Protein AF-A0A355RL42-F1 (afdb_monomer)

Foldseek 3Di:
DPPVVVVVVVVQCVVCQVQKDKDKDKAAPVRDDADPVDDCPPSRNPIDIDMDIDHDPVSRDD

Sequence (62 aa):
LRPEAVIDLVKEAQQERKNAFFTASTHNVYLTPTDPSLPTDHIFNRQVSSSKGCITTDQVPA

Nearest PDB structures (foldseek):
  3ta1-assembly1_A  TM=3.661E-01  e=3.405E+00  Archaeoglobus fulgidus DSM 4304
  4gko-assembly2_D  TM=2.863E-01  e=7.902E+00  Homo sapiens

Radius of gyration: 17.95 Å; Cα contacts (8 Å, |Δi|>4): 63; chains: 1; bounding box: 38×23×47 Å

Mean predicted aligned error: 5.31 Å

Structure (mmCIF, N/CA/C/O backbone):
data_AF-A0A355RL42-F1
#
_entry.id   AF-A0A355RL42-F1
#
loop_
_atom_site.group_PDB
_atom_site.id
_atom_site.type_symbol
_atom_site.label_atom_id
_atom_site.label_alt_id
_atom_site.label_comp_id
_atom_site.label_asym_id
_atom_site.label_entity_id
_atom_site.label_seq_id
_atom_site.pdbx_PDB_ins_code
_atom_site.Cartn_x
_atom_site.Cartn_y
_ato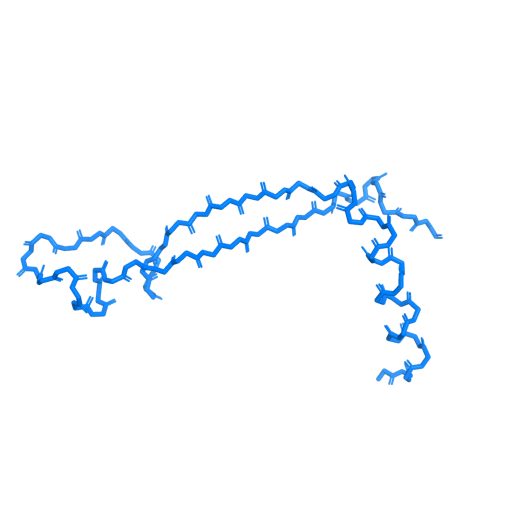m_site.Cartn_z
_atom_site.occupancy
_atom_site.B_iso_or_equiv
_atom_site.auth_seq_id
_atom_site.auth_comp_id
_atom_site.auth_asym_id
_atom_site.auth_atom_id
_atom_site.pdbx_PDB_model_num
ATOM 1 N N . LEU A 1 1 ? -16.880 -13.877 9.723 1.00 73.25 1 LEU A N 1
ATOM 2 C CA . LEU A 1 1 ? -16.745 -12.662 10.561 1.00 73.25 1 LEU A CA 1
ATOM 3 C C . LEU A 1 1 ? -18.129 -12.086 10.774 1.00 73.25 1 LEU A C 1
ATOM 5 O O . LEU A 1 1 ? -18.929 -12.151 9.848 1.00 73.25 1 LEU A O 1
ATOM 9 N N . ARG A 1 2 ? -18.426 -11.587 11.974 1.00 95.38 2 ARG A N 1
ATOM 10 C CA . ARG A 1 2 ? -19.720 -10.954 12.233 1.00 95.38 2 ARG A CA 1
ATOM 11 C C . ARG A 1 2 ? -19.729 -9.556 11.582 1.00 95.38 2 ARG A C 1
ATOM 13 O O . ARG A 1 2 ? -18.711 -8.873 11.719 1.00 95.38 2 ARG A O 1
ATOM 20 N N . PRO A 1 3 ? -20.771 -9.149 10.835 1.00 95.00 3 PRO A N 1
ATOM 21 C CA . PRO A 1 3 ? -20.778 -7.881 10.096 1.00 95.00 3 PRO A CA 1
ATOM 22 C C . PRO A 1 3 ? -20.477 -6.652 10.961 1.00 95.00 3 PRO A C 1
ATOM 24 O O . PRO A 1 3 ? -19.738 -5.768 10.537 1.00 95.00 3 PRO A O 1
ATOM 27 N N . GLU A 1 4 ? -20.982 -6.633 12.191 1.00 96.06 4 GLU A N 1
ATOM 28 C CA . GLU A 1 4 ? -20.748 -5.571 13.167 1.00 96.06 4 GLU A CA 1
ATOM 29 C C . GLU A 1 4 ? -19.264 -5.423 13.516 1.00 96.06 4 GLU A C 1
ATOM 31 O O . GLU A 1 4 ? -18.733 -4.319 13.489 1.00 96.06 4 GLU A O 1
ATOM 36 N N . ALA A 1 5 ? -18.552 -6.539 13.692 1.00 95.06 5 ALA A N 1
ATOM 37 C CA . ALA A 1 5 ? -17.128 -6.514 14.011 1.00 95.06 5 ALA A CA 1
ATOM 38 C C . ALA A 1 5 ? -16.284 -5.930 12.865 1.00 95.06 5 ALA A C 1
ATOM 40 O O . ALA A 1 5 ? -15.251 -5.315 13.106 1.00 95.06 5 ALA A O 1
ATOM 41 N N . VAL A 1 6 ? -16.716 -6.109 11.612 1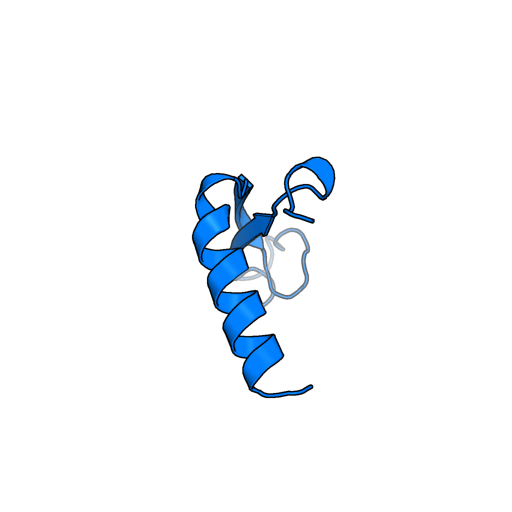.00 96.31 6 VAL A N 1
ATOM 42 C CA . VAL A 1 6 ? -16.037 -5.511 10.451 1.00 96.31 6 VAL A CA 1
ATOM 43 C C . VAL A 1 6 ? -16.255 -4.000 10.424 1.00 96.31 6 VAL A C 1
ATOM 45 O O . VAL A 1 6 ? -15.316 -3.255 10.156 1.00 96.31 6 VAL A O 1
ATOM 48 N N . ILE A 1 7 ? -17.476 -3.544 10.714 1.00 97.00 7 ILE A N 1
ATOM 49 C CA . ILE A 1 7 ? -17.812 -2.116 10.762 1.00 97.00 7 ILE A CA 1
ATOM 50 C C . ILE A 1 7 ? -17.007 -1.417 11.860 1.00 97.00 7 ILE A C 1
ATOM 52 O O . ILE A 1 7 ? -16.413 -0.368 11.602 1.00 97.00 7 ILE A O 1
ATOM 56 N N . ASP A 1 8 ? -16.946 -2.017 13.047 1.00 94.62 8 ASP A N 1
ATOM 57 C CA . ASP A 1 8 ? -16.207 -1.465 14.181 1.00 94.62 8 ASP A CA 1
ATOM 58 C C . ASP A 1 8 ? -14.707 -1.375 13.878 1.00 94.62 8 ASP A C 1
ATOM 60 O O . ASP A 1 8 ? -14.115 -0.309 14.049 1.00 94.62 8 ASP A O 1
ATOM 64 N N . LEU A 1 9 ? -14.121 -2.431 13.301 1.00 91.94 9 LEU A N 1
ATOM 65 C CA . LEU A 1 9 ? -12.712 -2.447 12.899 1.00 91.94 9 LEU A CA 1
ATOM 66 C C . LEU A 1 9 ? -12.387 -1.355 11.866 1.00 91.94 9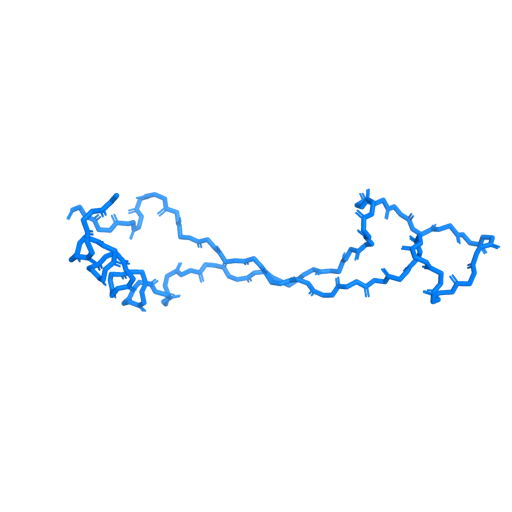 LEU A C 1
ATOM 68 O O . LEU A 1 9 ? -11.360 -0.684 11.958 1.00 91.94 9 LEU A O 1
ATOM 72 N N . VAL A 1 10 ? -13.260 -1.151 10.873 1.00 93.75 10 VAL A N 1
ATOM 73 C CA . VAL A 1 10 ? -13.074 -0.091 9.868 1.00 93.75 10 VAL A CA 1
ATOM 74 C C . VAL A 1 10 ? -13.143 1.289 10.517 1.00 93.75 10 VAL A C 1
ATOM 76 O O . VAL A 1 10 ? -12.342 2.163 10.180 1.00 93.75 10 VAL A O 1
ATOM 79 N N . LYS A 1 11 ? -14.080 1.496 11.446 1.00 95.25 11 LYS A N 1
ATOM 80 C CA . LYS A 1 11 ? -14.248 2.770 12.150 1.00 95.25 11 LYS A CA 1
ATOM 81 C C . LYS A 1 11 ? -13.031 3.097 13.015 1.00 95.25 11 LYS A C 1
ATOM 83 O O . LYS A 1 11 ? -12.537 4.220 12.946 1.00 95.25 11 LYS A O 1
ATOM 88 N N . GLU A 1 12 ? -12.532 2.128 13.774 1.00 93.19 12 GLU A N 1
ATOM 89 C CA . GLU A 1 12 ? -11.317 2.263 14.581 1.00 93.19 12 GLU A CA 1
ATOM 90 C C . GLU A 1 12 ? -10.101 2.597 13.702 1.00 93.19 12 GLU A C 1
ATOM 92 O O . GLU A 1 12 ? -9.437 3.615 13.904 1.00 93.19 12 GLU A O 1
ATOM 97 N N . ALA A 1 13 ? -9.876 1.828 12.631 1.00 90.88 13 ALA A N 1
ATOM 98 C CA . ALA A 1 13 ? -8.763 2.060 11.710 1.00 90.88 13 ALA A CA 1
ATOM 99 C C . ALA A 1 13 ? -8.809 3.453 11.050 1.00 90.88 13 ALA A C 1
ATOM 101 O O . ALA A 1 13 ? -7.772 4.071 10.800 1.00 90.88 13 ALA A O 1
ATOM 102 N N . GLN A 1 14 ? -10.006 3.975 10.761 1.00 93.12 14 GLN A N 1
ATOM 103 C CA . GLN A 1 14 ? -10.170 5.329 10.230 1.00 93.12 14 GLN A CA 1
ATOM 104 C C . GLN A 1 14 ? -9.824 6.413 11.258 1.00 93.12 14 GLN A C 1
ATOM 106 O O . GLN A 1 14 ? -9.216 7.417 10.883 1.00 93.12 14 GLN A O 1
ATOM 111 N N . GLN A 1 15 ? -10.178 6.220 12.531 1.00 94.25 15 GLN A N 1
ATOM 112 C CA . GLN A 1 15 ? -9.859 7.158 13.616 1.00 94.25 15 GLN A CA 1
ATOM 113 C C . GLN A 1 15 ? -8.347 7.252 13.860 1.00 94.25 15 GLN A C 1
ATOM 115 O O . GLN A 1 15 ? -7.815 8.348 14.064 1.00 94.25 15 GLN A O 1
ATOM 120 N N . GLU A 1 16 ? -7.651 6.124 13.732 1.00 93.06 16 GLU A N 1
ATOM 121 C CA . GLU A 1 16 ? -6.207 6.024 13.954 1.00 93.06 16 GLU A CA 1
ATOM 122 C C . GLU A 1 16 ? -5.363 6.279 12.699 1.00 93.06 16 GLU A C 1
ATOM 124 O O . GLU A 1 16 ? -4.137 6.331 12.765 1.00 93.06 16 GLU A O 1
ATOM 129 N N . ARG A 1 17 ? -5.991 6.555 11.548 1.00 91.56 17 ARG A N 1
ATOM 130 C CA . ARG A 1 17 ? -5.300 6.861 10.281 1.00 91.56 17 ARG A CA 1
ATOM 131 C C . ARG A 1 17 ? -4.238 7.962 10.413 1.00 91.56 17 ARG A C 1
ATOM 133 O O . ARG A 1 17 ? -3.249 7.937 9.688 1.00 91.56 17 ARG A O 1
ATOM 140 N N . LYS A 1 18 ? -4.435 8.926 11.317 1.00 92.00 18 LYS A N 1
ATOM 141 C CA . LYS A 1 18 ? -3.479 10.013 11.612 1.00 92.00 18 LYS A CA 1
ATOM 142 C C . LYS A 1 18 ? -2.130 9.517 12.157 1.00 92.00 18 LYS A C 1
ATOM 144 O O . LYS A 1 18 ? -1.131 10.199 11.972 1.00 92.00 18 LYS A O 1
ATOM 149 N N . ASN A 1 19 ? -2.117 8.350 12.799 1.00 92.38 19 ASN A N 1
ATOM 150 C CA . ASN A 1 19 ? -0.926 7.711 13.355 1.00 92.38 19 ASN A CA 1
ATOM 151 C C . ASN A 1 19 ? -0.250 6.783 12.336 1.00 92.38 19 ASN A C 1
ATOM 153 O O . ASN A 1 19 ? 0.841 6.278 12.582 1.00 92.38 19 ASN A O 1
ATOM 157 N N . ALA A 1 20 ? -0.871 6.567 11.172 1.00 92.50 20 ALA A N 1
ATOM 158 C CA . ALA A 1 20 ? -0.293 5.724 10.144 1.00 92.50 20 ALA A CA 1
ATOM 159 C C . ALA A 1 20 ? 0.895 6.417 9.463 1.00 92.50 20 ALA A C 1
ATOM 161 O O . ALA A 1 20 ? 0.794 7.539 8.958 1.00 92.50 20 ALA A O 1
ATOM 162 N N . PHE A 1 21 ? 2.011 5.703 9.375 1.00 90.56 21 PHE A N 1
ATOM 163 C CA . PHE A 1 21 ? 3.145 6.102 8.560 1.00 90.56 21 PHE A CA 1
ATOM 164 C C . PHE A 1 21 ? 2.916 5.665 7.113 1.00 90.56 21 PHE A C 1
ATOM 166 O O . PHE A 1 21 ? 2.791 4.471 6.830 1.00 90.56 21 PHE A O 1
ATOM 173 N N . PHE A 1 22 ? 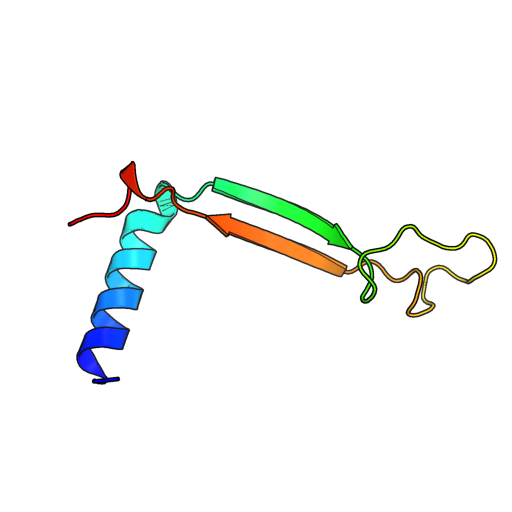2.860 6.630 6.193 1.00 89.44 22 PHE A N 1
ATOM 174 C CA . PHE A 1 22 ? 2.635 6.381 4.771 1.00 89.44 22 PHE A CA 1
ATOM 175 C C . PHE A 1 22 ? 3.938 6.460 3.980 1.00 89.44 22 PHE A C 1
ATOM 177 O O . PHE A 1 22 ? 4.671 7.443 4.046 1.00 89.44 22 PHE A O 1
ATOM 184 N N . THR A 1 23 ? 4.180 5.443 3.162 1.00 88.44 23 THR A N 1
ATOM 185 C CA . THR A 1 23 ? 5.256 5.414 2.170 1.00 88.44 23 THR A CA 1
ATOM 186 C C . THR A 1 23 ? 4.663 5.347 0.772 1.00 88.44 23 THR A C 1
ATOM 188 O O . THR A 1 23 ? 3.602 4.752 0.565 1.00 88.44 23 THR A O 1
ATOM 191 N 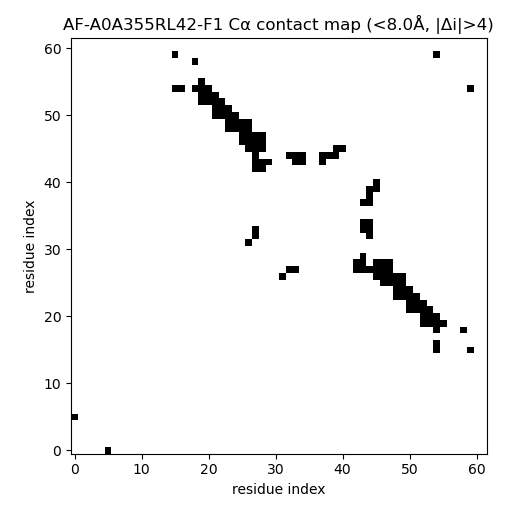N . ALA A 1 24 ? 5.356 5.950 -0.190 1.00 88.38 24 ALA A N 1
ATOM 192 C CA . ALA A 1 24 ? 5.080 5.794 -1.609 1.00 88.38 24 ALA A CA 1
ATOM 193 C C . ALA A 1 24 ? 6.305 5.158 -2.266 1.00 88.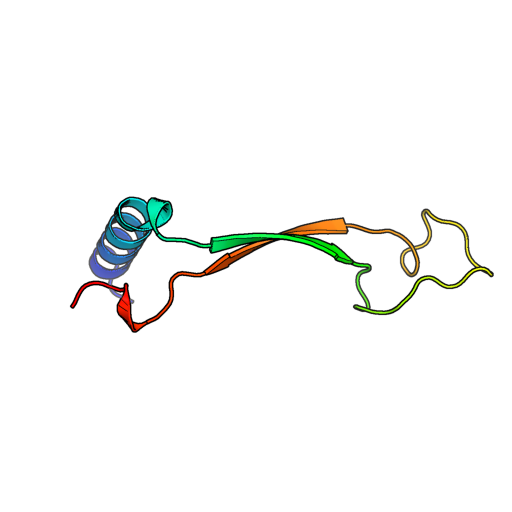38 24 ALA A C 1
ATOM 195 O O . ALA A 1 24 ? 7.427 5.628 -2.073 1.00 88.38 24 ALA A O 1
ATOM 196 N N . SER A 1 25 ? 6.098 4.088 -3.025 1.00 88.38 25 SER A N 1
ATOM 197 C CA . SER A 1 25 ? 7.157 3.462 -3.808 1.00 88.38 25 SER A CA 1
ATOM 198 C C . SER A 1 25 ? 6.632 2.948 -5.138 1.00 88.38 25 SER A C 1
ATOM 200 O O . SER A 1 25 ? 5.450 2.633 -5.297 1.00 88.38 25 SER A O 1
ATOM 202 N N . THR A 1 26 ? 7.532 2.869 -6.109 1.00 92.62 26 THR A N 1
ATOM 203 C CA . THR A 1 26 ? 7.255 2.273 -7.411 1.00 92.62 26 THR A CA 1
ATOM 204 C C . THR A 1 26 ? 7.892 0.896 -7.498 1.00 92.62 26 THR A C 1
ATOM 206 O O . THR A 1 26 ? 8.975 0.677 -6.957 1.00 92.62 26 THR A O 1
ATOM 209 N N . HIS A 1 27 ? 7.218 -0.035 -8.163 1.00 92.69 27 HIS A N 1
ATOM 210 C CA . HIS A 1 27 ? 7.761 -1.359 -8.462 1.00 92.69 27 HIS A CA 1
ATOM 211 C C . HIS A 1 27 ? 7.180 -1.900 -9.772 1.00 92.69 27 HIS A C 1
ATOM 213 O O . HIS A 1 27 ? 6.110 -1.469 -10.196 1.00 92.69 27 HIS A O 1
ATOM 219 N N . ASN A 1 28 ? 7.860 -2.858 -10.407 1.00 94.56 28 ASN A N 1
ATOM 220 C CA . ASN A 1 28 ? 7.259 -3.684 -11.460 1.00 94.56 28 ASN A CA 1
ATOM 221 C C . ASN A 1 28 ? 6.519 -4.883 -10.842 1.00 94.56 28 ASN A C 1
ATOM 223 O O . ASN A 1 28 ? 6.675 -5.183 -9.658 1.00 94.56 28 ASN A O 1
ATOM 227 N N . VAL A 1 29 ? 5.741 -5.608 -11.650 1.00 94.12 29 VAL A N 1
ATOM 228 C CA . VAL A 1 29 ? 4.960 -6.769 -11.177 1.00 94.12 29 VAL A CA 1
ATOM 229 C C . VAL A 1 29 ? 5.826 -7.893 -10.586 1.00 94.12 29 VAL A C 1
ATOM 231 O O . VAL A 1 29 ? 5.347 -8.684 -9.781 1.00 94.12 29 VAL A O 1
ATOM 234 N N . TYR A 1 30 ? 7.106 -7.948 -10.956 1.00 95.06 30 TYR A N 1
ATOM 235 C CA . TYR A 1 30 ? 8.049 -8.968 -10.505 1.00 95.06 30 TYR A CA 1
ATOM 236 C C . TYR A 1 30 ? 8.863 -8.546 -9.274 1.00 95.06 30 TYR A C 1
ATOM 238 O O . TYR A 1 30 ? 9.663 -9.342 -8.794 1.00 95.06 30 TYR A O 1
ATOM 246 N N . LEU A 1 31 ? 8.681 -7.323 -8.760 1.00 93.44 31 LEU A N 1
ATOM 247 C CA . LEU A 1 31 ? 9.458 -6.746 -7.654 1.00 93.44 31 LEU A CA 1
ATOM 248 C C . LEU A 1 31 ? 10.984 -6.798 -7.880 1.00 93.44 31 LEU A C 1
ATOM 250 O O . LEU A 1 31 ? 11.754 -7.030 -6.950 1.00 93.44 31 LEU A O 1
ATOM 254 N N . THR A 1 32 ? 11.425 -6.579 -9.120 1.00 94.31 32 THR A N 1
ATOM 255 C CA . THR A 1 32 ? 12.836 -6.637 -9.545 1.00 94.31 32 THR A CA 1
ATOM 256 C C . THR A 1 32 ? 13.302 -5.314 -10.168 1.00 94.31 32 THR A C 1
ATOM 258 O O . THR A 1 32 ? 12.471 -4.458 -10.483 1.00 94.31 32 THR A O 1
ATOM 261 N N . PRO A 1 33 ? 14.619 -5.104 -10.355 1.00 95.00 33 PRO A N 1
ATOM 262 C CA . PRO A 1 33 ? 15.131 -4.000 -11.167 1.00 95.00 33 PRO A CA 1
ATOM 263 C C . PRO A 1 33 ? 14.647 -4.066 -12.624 1.00 95.00 33 PRO A C 1
ATOM 265 O O . PRO A 1 33 ? 14.308 -5.135 -13.126 1.00 95.00 33 PRO A O 1
ATOM 268 N N . THR A 1 34 ? 14.648 -2.926 -13.316 1.00 95.44 34 THR A N 1
ATOM 269 C CA . THR A 1 34 ? 14.311 -2.857 -14.747 1.00 95.44 34 THR A CA 1
ATOM 270 C C . THR A 1 34 ? 15.394 -3.501 -15.611 1.00 95.44 34 THR A C 1
ATOM 272 O O . THR A 1 34 ? 16.581 -3.363 -15.317 1.00 95.44 34 THR A O 1
ATOM 275 N N . ASP A 1 35 ? 14.989 -4.116 -16.718 1.00 96.81 35 ASP A N 1
ATOM 276 C CA . ASP A 1 35 ? 15.867 -4.660 -17.751 1.00 96.81 35 ASP A CA 1
ATOM 277 C C . ASP A 1 35 ? 16.092 -3.619 -18.869 1.00 96.81 35 ASP A C 1
ATOM 279 O O . ASP A 1 35 ? 15.139 -3.277 -19.578 1.00 96.81 35 ASP A O 1
ATOM 283 N N . PRO A 1 36 ? 17.326 -3.119 -19.073 1.00 96.00 36 PRO A N 1
ATOM 284 C CA . PRO A 1 36 ? 17.630 -2.133 -20.113 1.00 96.00 36 PRO A CA 1
ATOM 285 C C . PRO A 1 36 ? 17.398 -2.618 -21.551 1.00 96.00 36 PRO A C 1
ATOM 287 O O . PRO A 1 36 ? 17.354 -1.796 -22.463 1.00 96.00 36 PRO A O 1
ATOM 290 N N . SER A 1 37 ? 17.284 -3.930 -21.776 1.00 97.44 37 SER A N 1
ATOM 291 C CA . SER A 1 37 ? 17.043 -4.505 -23.104 1.00 97.44 37 SER A CA 1
ATOM 292 C C . SER A 1 37 ? 15.578 -4.433 -23.547 1.00 97.44 37 SER A C 1
ATOM 294 O O . SER A 1 37 ? 15.282 -4.649 -24.723 1.00 97.44 37 S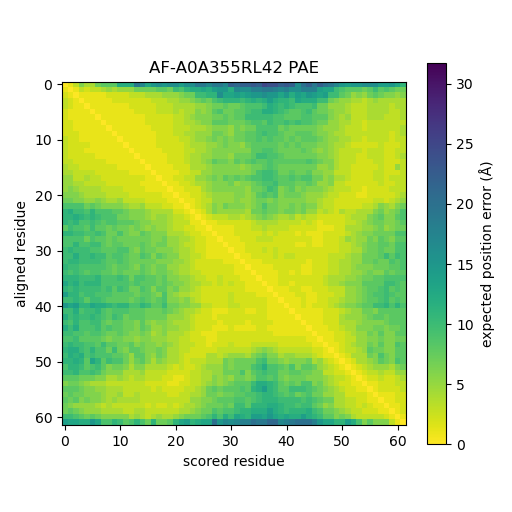ER A O 1
ATOM 296 N N . LEU A 1 38 ? 14.662 -4.112 -22.627 1.00 96.75 38 LEU A N 1
ATOM 297 C CA . LEU A 1 38 ? 13.224 -4.083 -22.873 1.00 96.75 38 LEU A CA 1
ATOM 298 C C . LEU A 1 38 ? 12.676 -2.644 -22.860 1.00 96.75 38 LEU A C 1
ATOM 300 O O . LEU A 1 38 ? 13.161 -1.796 -22.106 1.00 96.75 38 LEU A O 1
ATOM 304 N N . PRO A 1 39 ? 11.618 -2.352 -23.637 1.00 96.75 39 PRO A N 1
ATOM 305 C CA . PRO A 1 39 ? 10.899 -1.080 -23.559 1.00 96.75 39 PRO A CA 1
ATOM 306 C C . PRO A 1 39 ? 10.364 -0.774 -22.152 1.00 96.75 39 PRO A C 1
ATOM 308 O O . PRO A 1 39 ? 10.147 -1.675 -21.341 1.00 96.75 39 PRO A O 1
ATOM 311 N N . THR A 1 40 ? 10.112 0.500 -21.848 1.00 94.00 40 THR A N 1
ATOM 312 C CA . THR A 1 40 ? 9.625 0.940 -20.525 1.00 94.00 40 THR A CA 1
ATOM 313 C C . THR A 1 40 ? 8.175 0.542 -20.238 1.00 94.00 40 THR A C 1
ATOM 315 O O . THR A 1 40 ? 7.797 0.397 -19.076 1.00 94.00 40 THR A O 1
ATOM 318 N N . ASP A 1 41 ? 7.364 0.352 -21.276 1.00 94.88 41 ASP A N 1
ATOM 319 C CA . ASP A 1 41 ? 5.967 -0.081 -21.205 1.00 94.88 41 ASP A CA 1
ATOM 320 C C . ASP A 1 41 ? 5.809 -1.609 -21.145 1.00 94.88 41 ASP A C 1
ATOM 322 O O . ASP A 1 41 ? 4.739 -2.104 -20.777 1.00 94.88 41 ASP A O 1
ATOM 326 N N . HIS A 1 42 ? 6.879 -2.360 -21.427 1.00 96.81 42 HIS A N 1
ATOM 327 C CA . HIS A 1 42 ? 6.915 -3.805 -21.241 1.00 96.81 42 HIS A CA 1
ATOM 328 C C . HIS A 1 42 ? 6.614 -4.164 -19.780 1.00 96.81 42 HIS A C 1
ATOM 330 O O . HIS A 1 42 ? 7.096 -3.508 -18.859 1.00 96.81 42 HIS A O 1
ATOM 336 N N . ILE A 1 43 ? 5.868 -5.247 -19.538 1.00 95.06 43 ILE A N 1
ATOM 337 C CA . ILE A 1 43 ? 5.408 -5.628 -18.189 1.00 95.06 43 ILE A CA 1
ATOM 338 C C . ILE A 1 43 ? 6.544 -5.813 -17.168 1.00 95.06 43 ILE A C 1
ATOM 340 O O . ILE A 1 43 ? 6.361 -5.561 -15.979 1.00 95.06 43 ILE A O 1
ATOM 344 N N . PHE A 1 44 ? 7.730 -6.197 -17.641 1.00 96.12 44 PHE A N 1
ATOM 345 C CA . PHE A 1 44 ? 8.937 -6.305 -16.821 1.00 96.12 44 PHE A CA 1
ATOM 346 C C . PHE A 1 44 ? 9.457 -4.943 -16.329 1.00 96.12 44 PHE A C 1
ATOM 348 O O . PHE A 1 44 ? 9.973 -4.849 -15.224 1.00 96.12 44 PHE A O 1
ATOM 355 N N . ASN A 1 45 ? 9.292 -3.872 -17.104 1.00 97.31 45 ASN A N 1
ATOM 356 C CA . ASN A 1 45 ? 9.815 -2.543 -16.770 1.00 97.31 45 ASN A CA 1
ATOM 357 C C . ASN A 1 45 ? 8.747 -1.576 -16.272 1.00 97.31 45 ASN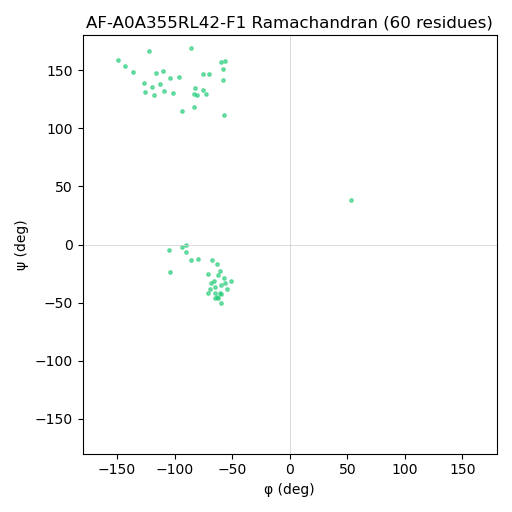 A C 1
ATOM 359 O O . ASN A 1 45 ? 9.070 -0.643 -15.530 1.00 97.31 45 ASN A O 1
ATOM 363 N N . ARG A 1 46 ? 7.484 -1.815 -16.634 1.00 96.69 46 ARG A N 1
ATOM 364 C CA . ARG A 1 46 ? 6.353 -0.972 -16.269 1.00 96.69 46 ARG A CA 1
ATOM 365 C C . ARG A 1 46 ? 6.261 -0.839 -14.753 1.00 96.69 46 ARG A C 1
ATOM 367 O O . ARG A 1 46 ? 5.912 -1.784 -14.047 1.00 96.69 46 ARG A O 1
ATOM 374 N N . GLN A 1 47 ? 6.534 0.368 -14.276 1.00 95.75 47 GLN A N 1
ATOM 375 C CA . GLN A 1 47 ? 6.425 0.716 -12.869 1.00 95.75 47 GLN A CA 1
ATOM 376 C C . GLN A 1 47 ? 4.976 1.051 -12.514 1.00 95.75 47 GLN A C 1
ATOM 378 O O . GLN A 1 47 ? 4.305 1.810 -13.216 1.00 95.75 47 GLN A O 1
ATOM 383 N N . VAL A 1 48 ? 4.505 0.515 -11.394 1.00 92.56 48 VAL A N 1
ATOM 384 C CA . VAL A 1 48 ? 3.248 0.899 -10.754 1.00 92.56 48 VAL A CA 1
ATOM 385 C C . VAL A 1 48 ? 3.553 1.577 -9.428 1.00 92.56 48 VAL A C 1
ATOM 387 O O . VAL A 1 48 ? 4.445 1.157 -8.692 1.00 92.56 48 VAL A O 1
ATOM 390 N N . SER A 1 49 ? 2.824 2.651 -9.136 1.00 90.56 49 SER A N 1
ATOM 391 C CA . SER A 1 49 ? 2.910 3.317 -7.841 1.00 90.56 49 SER A CA 1
ATOM 392 C C . SER A 1 49 ? 2.020 2.588 -6.845 1.00 90.56 49 SER A C 1
ATOM 394 O O . SER A 1 49 ? 0.845 2.342 -7.119 1.00 90.56 49 SER A O 1
ATOM 396 N N . SER A 1 50 ? 2.578 2.263 -5.687 1.00 86.94 50 SER A N 1
ATOM 397 C CA . SER A 1 50 ? 1.825 1.765 -4.546 1.00 86.94 50 SER A CA 1
ATOM 398 C C . SER A 1 50 ? 2.141 2.615 -3.336 1.00 86.94 50 SER A C 1
ATOM 400 O O . SER A 1 50 ? 3.294 2.952 -3.064 1.00 86.94 50 SER A O 1
ATOM 402 N N . SER A 1 51 ? 1.102 2.907 -2.565 1.00 88.69 51 SER A N 1
ATOM 403 C CA . SER A 1 51 ? 1.261 3.402 -1.209 1.00 88.69 51 SER A CA 1
ATOM 404 C C . SER A 1 51 ? 1.157 2.240 -0.228 1.00 88.69 51 SER A C 1
ATOM 406 O O . SER A 1 51 ? 0.411 1.284 -0.446 1.00 88.69 51 SER A O 1
ATOM 408 N N . LYS A 1 52 ? 1.937 2.301 0.847 1.00 86.12 52 LYS A N 1
ATOM 409 C CA . LYS A 1 52 ? 1.790 1.422 2.011 1.00 86.12 52 LYS A CA 1
ATOM 410 C C . LYS A 1 52 ? 1.651 2.310 3.234 1.00 86.12 52 LYS A C 1
ATOM 412 O O . LYS A 1 52 ? 2.433 3.243 3.395 1.00 86.12 52 LYS A O 1
ATOM 417 N N . GLY A 1 53 ? 0.649 2.034 4.056 1.00 88.44 53 GLY A N 1
ATOM 418 C CA . GLY A 1 53 ? 0.452 2.681 5.347 1.00 88.44 53 GLY A CA 1
ATOM 419 C C . GLY A 1 53 ? 0.495 1.634 6.450 1.00 88.44 53 GLY A C 1
ATOM 420 O O . GLY A 1 53 ? -0.111 0.576 6.282 1.00 88.44 53 GLY A O 1
ATOM 421 N N . CYS A 1 54 ? 1.191 1.904 7.551 1.00 90.88 54 CYS A N 1
ATOM 422 C CA . CYS A 1 54 ? 1.137 1.058 8.742 1.00 90.88 54 CYS A CA 1
ATOM 423 C C . CYS A 1 54 ? 1.025 1.891 10.021 1.00 90.88 54 CYS A C 1
ATOM 425 O O . CYS A 1 54 ? 1.538 3.004 10.089 1.00 90.88 54 CYS A O 1
ATOM 427 N N . ILE A 1 55 ? 0.348 1.328 11.020 1.00 91.69 55 ILE A N 1
ATOM 428 C CA . ILE A 1 55 ? 0.330 1.799 12.409 1.00 91.69 55 ILE A CA 1
ATOM 429 C C . ILE A 1 55 ? 1.122 0.757 13.198 1.00 91.69 55 ILE A C 1
ATOM 431 O O . ILE A 1 55 ? 0.932 -0.445 12.984 1.00 91.69 55 ILE A O 1
ATOM 435 N N . THR A 1 56 ? 2.054 1.187 14.043 1.00 90.12 56 THR A N 1
ATOM 436 C CA . THR A 1 56 ? 2.837 0.256 14.861 1.00 90.12 56 THR A CA 1
ATOM 437 C C . THR A 1 56 ? 1.978 -0.274 16.009 1.00 90.12 56 THR A C 1
ATOM 439 O O . THR A 1 56 ? 1.091 0.417 16.499 1.00 90.12 56 THR A O 1
ATOM 442 N N . THR A 1 57 ? 2.191 -1.525 16.428 1.00 89.25 57 THR A N 1
ATOM 443 C CA . THR A 1 57 ? 1.324 -2.200 17.415 1.00 89.25 57 THR A CA 1
ATOM 444 C C . THR A 1 57 ? 1.196 -1.444 18.739 1.00 89.25 57 THR A C 1
ATOM 446 O O . THR A 1 57 ? 0.137 -1.474 19.350 1.00 89.25 57 THR A O 1
ATOM 449 N N . ASP A 1 58 ? 2.242 -0.742 19.170 1.00 92.25 58 ASP A N 1
ATOM 450 C CA . ASP A 1 58 ? 2.256 0.089 20.381 1.00 92.25 58 ASP A CA 1
ATOM 451 C C . ASP A 1 58 ? 1.347 1.328 20.300 1.00 92.25 58 ASP A C 1
ATOM 453 O O . ASP A 1 58 ? 1.064 1.949 21.321 1.00 92.25 58 ASP A O 1
ATOM 457 N N . GLN A 1 59 ? 0.878 1.677 19.100 1.00 88.88 59 GLN A N 1
ATOM 458 C CA . GLN A 1 59 ? -0.033 2.792 18.837 1.00 88.88 59 GLN A CA 1
ATOM 459 C C . GLN A 1 59 ? -1.471 2.335 18.555 1.00 88.88 59 GLN A C 1
ATOM 461 O O . GLN A 1 59 ? -2.348 3.180 18.379 1.00 88.88 59 GLN A O 1
ATOM 466 N N . VAL A 1 60 ? -1.725 1.024 18.488 1.00 87.62 60 VAL A N 1
ATOM 467 C CA . VAL A 1 60 ? -3.073 0.482 18.271 1.00 87.62 60 VAL A CA 1
ATOM 468 C C . VAL A 1 60 ? -3.834 0.493 19.606 1.00 87.62 60 VAL A C 1
ATOM 470 O O . VAL A 1 60 ? -3.298 -0.006 20.599 1.00 87.62 60 VAL A O 1
ATOM 473 N N . PRO A 1 61 ? -5.054 1.061 19.665 1.00 80.94 61 PRO A N 1
ATOM 474 C CA . PRO A 1 61 ? -5.890 1.038 20.865 1.00 80.94 61 PRO A CA 1
ATOM 475 C C . PRO A 1 61 ? -6.186 -0.389 21.355 1.00 80.94 61 PRO A C 1
ATOM 477 O O . PRO A 1 61 ? -6.205 -1.332 20.567 1.00 80.94 61 PRO A O 1
ATOM 480 N N . ALA A 1 62 ? -6.395 -0.533 22.667 1.00 74.50 62 ALA A N 1
ATOM 481 C CA . ALA A 1 62 ? -6.725 -1.807 23.315 1.00 74.50 62 ALA A CA 1
ATOM 482 C C . ALA A 1 62 ? -8.219 -2.149 23.236 1.00 74.50 62 ALA A C 1
ATOM 484 O O . ALA A 1 62 ? -9.040 -1.203 23.310 1.00 74.50 62 ALA A O 1
#

Solvent-accessible surface area (backbone atoms only — not comparable to full-atom values): 3966 Å² total; per-residue (Å²): 132,60,72,66,60,54,53,51,51,53,52,52,54,60,73,49,48,85,67,37,52,74,48,78,49,71,41,21,88,82,74,55,79,70,54,89,94,52,58,65,80,39,68,68,37,29,68,45,83,45,75,50,70,49,65,58,75,92,74,55,86,132

pLDDT: mean 92.24, std 4.69, range [73.25, 97.44]

Secondary structure (DSSP, 8-state):
--HHHHHHHHHHHHHGGGGPEEE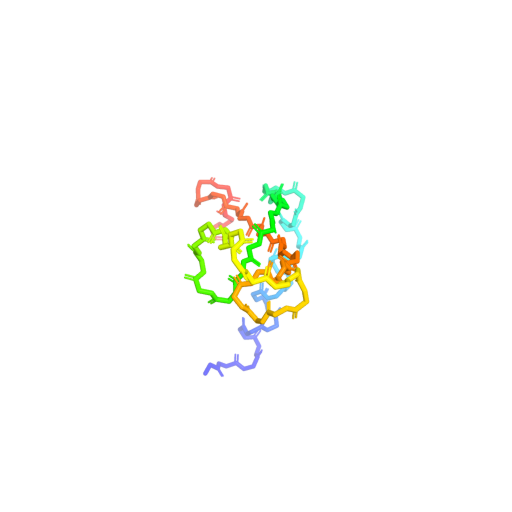EEEE-TTSS---TTS-TTSTTT--EEEEEEE--GGGS--